Protein AF-A0A349UIT8-F1 (afdb_monomer_lite)

Structure (mmCIF, N/CA/C/O backbone):
data_AF-A0A349UIT8-F1
#
_entry.id   AF-A0A349UIT8-F1
#
loop_
_atom_site.group_PDB
_atom_site.id
_atom_site.type_symbol
_atom_site.label_atom_id
_atom_site.label_alt_id
_atom_site.label_comp_id
_atom_site.label_asym_id
_atom_site.label_entity_id
_atom_site.label_seq_id
_atom_site.pdbx_PDB_ins_code
_atom_site.Cartn_x
_atom_site.Cartn_y
_atom_site.Cartn_z
_atom_site.occupancy
_atom_site.B_iso_or_equiv
_atom_site.auth_seq_id
_atom_site.auth_comp_id
_atom_site.auth_asym_id
_atom_site.auth_atom_id
_atom_site.pdbx_PDB_model_num
ATOM 1 N N . MET A 1 1 ? 21.635 -11.497 13.321 1.00 49.16 1 MET A N 1
ATOM 2 C CA . MET A 1 1 ? 20.956 -10.225 13.644 1.00 49.16 1 MET A CA 1
ATOM 3 C C . MET A 1 1 ? 20.189 -9.828 12.401 1.00 49.16 1 MET A C 1
ATOM 5 O O . MET A 1 1 ? 20.814 -9.659 11.364 1.00 49.16 1 MET A O 1
ATOM 9 N N . ILE A 1 2 ? 18.860 -9.837 12.454 1.00 58.94 2 ILE A N 1
ATOM 10 C CA . ILE A 1 2 ? 18.030 -9.503 11.292 1.00 58.94 2 ILE A CA 1
ATOM 11 C C . ILE A 1 2 ? 18.122 -7.983 11.136 1.00 58.94 2 ILE A C 1
ATOM 13 O O . ILE A 1 2 ? 17.631 -7.255 11.994 1.00 58.94 2 ILE A O 1
ATOM 17 N N . ALA A 1 3 ? 18.820 -7.511 10.105 1.00 60.97 3 ALA A N 1
ATOM 18 C CA . ALA A 1 3 ? 18.837 -6.100 9.748 1.00 60.97 3 ALA A CA 1
ATOM 19 C C . ALA A 1 3 ? 17.475 -5.766 9.129 1.00 60.97 3 ALA A C 1
ATOM 21 O O . ALA A 1 3 ? 17.276 -5.931 7.927 1.00 60.97 3 ALA A O 1
ATOM 22 N N . LEU A 1 4 ? 16.507 -5.391 9.968 1.00 74.81 4 LEU A N 1
ATOM 23 C CA . LEU A 1 4 ? 15.286 -4.764 9.475 1.00 74.81 4 LEU A CA 1
ATOM 24 C C . LEU A 1 4 ? 15.687 -3.442 8.821 1.00 74.81 4 LEU A C 1
ATOM 26 O O . LEU A 1 4 ? 16.378 -2.633 9.439 1.00 74.81 4 LEU A O 1
ATOM 30 N N . SER A 1 5 ? 15.259 -3.233 7.580 1.00 82.62 5 SER A N 1
ATOM 31 C CA . SER A 1 5 ? 15.377 -1.930 6.937 1.00 82.62 5 SER A CA 1
ATOM 32 C C . SER A 1 5 ? 14.520 -0.910 7.693 1.00 82.62 5 SER A C 1
ATOM 34 O O . SER A 1 5 ? 13.485 -1.259 8.266 1.00 82.62 5 SER A O 1
ATOM 36 N N . ASP A 1 6 ? 14.915 0.365 7.679 1.00 86.38 6 ASP A N 1
ATOM 37 C CA . ASP A 1 6 ? 14.164 1.445 8.340 1.00 86.38 6 ASP A CA 1
ATOM 38 C C . ASP A 1 6 ? 12.689 1.486 7.897 1.00 86.38 6 ASP A C 1
ATOM 40 O O . ASP A 1 6 ? 11.791 1.838 8.663 1.00 86.38 6 ASP A O 1
ATOM 44 N N . PHE A 1 7 ? 12.430 1.045 6.663 1.00 80.31 7 PHE A N 1
ATOM 45 C CA . PHE A 1 7 ? 11.099 0.899 6.089 1.00 80.31 7 PHE A CA 1
ATOM 46 C C . PHE A 1 7 ? 10.238 -0.159 6.799 1.00 80.31 7 PHE A C 1
ATOM 48 O O . PHE A 1 7 ? 9.071 0.099 7.092 1.00 80.31 7 PHE A O 1
ATOM 55 N N . GLU A 1 8 ? 10.806 -1.324 7.122 1.00 84.25 8 GLU A N 1
ATOM 56 C CA . GLU A 1 8 ? 10.110 -2.396 7.848 1.00 84.25 8 GLU A CA 1
ATOM 57 C C . GLU A 1 8 ? 9.741 -1.947 9.268 1.00 84.25 8 GLU A C 1
ATOM 59 O O . GLU A 1 8 ? 8.632 -2.195 9.743 1.00 84.25 8 GLU A O 1
ATOM 64 N N . ILE A 1 9 ? 10.642 -1.215 9.933 1.00 87.50 9 ILE A N 1
ATOM 65 C CA . ILE A 1 9 ? 10.390 -0.656 11.269 1.00 87.50 9 ILE A CA 1
ATOM 66 C C . ILE A 1 9 ? 9.242 0.355 11.214 1.00 87.50 9 ILE A C 1
ATOM 68 O O . ILE A 1 9 ? 8.348 0.326 12.062 1.00 87.50 9 ILE A O 1
ATOM 72 N N . LEU A 1 10 ? 9.235 1.226 10.202 1.00 85.94 10 LEU A N 1
ATOM 73 C CA . LEU A 1 10 ? 8.192 2.231 10.026 1.00 85.94 10 LEU A CA 1
ATOM 74 C C . LEU A 1 10 ? 6.831 1.585 9.732 1.00 85.94 10 LEU A C 1
ATOM 76 O O . LEU A 1 10 ? 5.825 1.991 10.314 1.00 85.94 10 LEU A O 1
ATOM 80 N N . LEU A 1 11 ? 6.799 0.538 8.903 1.00 84.81 11 LEU A N 1
ATOM 81 C CA . LEU A 1 11 ? 5.593 -0.251 8.639 1.00 84.81 11 LEU A CA 1
ATOM 82 C C . LEU A 1 11 ? 5.053 -0.925 9.900 1.00 84.81 11 LEU A C 1
ATOM 84 O O . LEU A 1 11 ? 3.853 -0.850 10.171 1.00 84.81 11 LEU A O 1
ATOM 88 N N . LEU A 1 12 ? 5.927 -1.546 10.692 1.00 87.19 12 LEU A N 1
ATOM 89 C CA . LEU A 1 12 ? 5.538 -2.168 11.955 1.00 87.19 12 LEU A CA 1
ATOM 90 C C . LEU A 1 12 ? 4.992 -1.132 12.940 1.00 87.19 12 LEU A C 1
ATOM 92 O O . LEU A 1 12 ? 3.930 -1.348 13.525 1.00 87.19 12 LEU A O 1
ATOM 96 N N . ALA A 1 13 ? 5.661 0.013 13.087 1.00 88.75 13 ALA A N 1
ATOM 97 C CA . ALA A 1 13 ? 5.207 1.095 13.956 1.00 88.75 13 ALA A CA 1
ATOM 98 C C . ALA A 1 13 ? 3.831 1.632 13.528 1.00 88.75 13 ALA A C 1
ATOM 100 O O . ALA A 1 13 ? 2.937 1.790 14.364 1.00 88.75 13 ALA A O 1
ATOM 101 N N . LEU A 1 14 ? 3.631 1.851 12.224 1.00 88.12 14 LEU A N 1
ATOM 102 C CA . LEU A 1 14 ? 2.355 2.291 11.665 1.00 88.12 14 LEU A CA 1
ATOM 103 C C . LEU A 1 14 ? 1.251 1.247 11.897 1.00 88.12 14 LEU A C 1
ATOM 105 O O . LEU A 1 14 ? 0.140 1.600 12.290 1.00 88.12 14 LEU A O 1
ATOM 109 N N . GLY A 1 15 ? 1.565 -0.040 11.716 1.00 86.12 15 GLY A N 1
ATOM 110 C CA . GLY A 1 15 ? 0.649 -1.150 11.977 1.00 86.12 15 GLY A CA 1
ATOM 111 C C . GLY A 1 15 ? 0.220 -1.226 13.444 1.00 86.12 15 GLY A C 1
ATOM 112 O O . GLY A 1 15 ? -0.968 -1.364 13.736 1.00 86.12 15 GLY A O 1
ATOM 113 N N . VAL A 1 16 ? 1.158 -1.059 14.380 1.00 89.19 16 VAL A N 1
ATOM 114 C CA . VAL A 1 16 ? 0.859 -1.032 15.822 1.00 89.19 16 VAL A CA 1
ATOM 115 C C . VAL A 1 16 ? -0.014 0.173 16.185 1.00 89.19 16 VAL A C 1
ATOM 117 O O . VAL A 1 16 ? -1.027 0.005 16.870 1.00 89.19 16 VAL A O 1
ATOM 120 N N . LEU A 1 17 ? 0.321 1.372 15.693 1.00 90.69 17 LEU A N 1
ATOM 121 C CA . LEU A 1 17 ? -0.487 2.586 15.878 1.00 90.69 17 LEU A CA 1
ATOM 122 C C . LEU A 1 17 ? -1.909 2.409 15.336 1.00 90.69 17 LEU A C 1
ATOM 124 O O . LEU A 1 17 ? -2.886 2.788 15.987 1.00 90.69 17 LEU A O 1
ATOM 128 N N . TYR A 1 18 ? -2.035 1.780 14.171 1.00 84.38 18 TYR A N 1
ATOM 129 C CA . TYR A 1 18 ? -3.318 1.491 13.552 1.00 84.38 18 TYR A CA 1
ATOM 130 C C . TYR A 1 18 ? -4.171 0.542 14.405 1.00 84.38 18 TYR A C 1
ATOM 132 O O . TYR A 1 18 ? -5.328 0.854 14.701 1.00 84.38 18 TYR A O 1
ATOM 140 N N . VAL A 1 19 ? -3.608 -0.571 14.886 1.00 84.81 19 VAL A N 1
ATOM 141 C CA . VAL A 1 19 ? -4.326 -1.498 15.778 1.00 84.81 19 VAL A CA 1
ATOM 142 C C . VAL A 1 19 ? -4.728 -0.798 17.078 1.00 84.81 19 VAL A C 1
ATOM 144 O O . VAL A 1 19 ? -5.868 -0.940 17.526 1.00 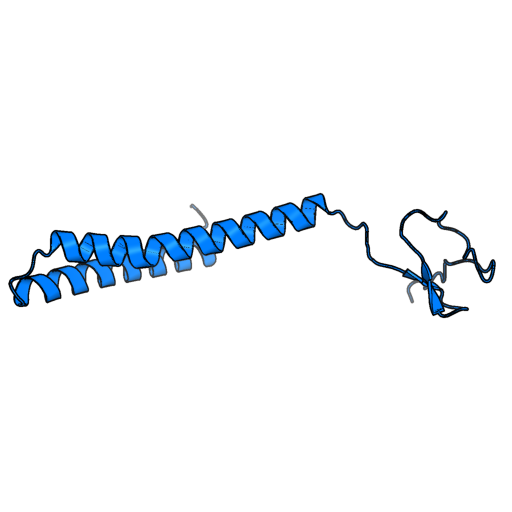84.81 19 VAL A O 1
ATOM 147 N N . ALA A 1 20 ? -3.840 0.016 17.655 1.00 86.56 20 ALA A N 1
ATOM 148 C CA . ALA A 1 20 ? -4.141 0.799 18.849 1.00 86.56 20 ALA A CA 1
ATOM 149 C C . ALA A 1 20 ? -5.325 1.758 18.623 1.00 86.56 20 ALA A C 1
ATOM 151 O O . ALA A 1 20 ? -6.213 1.844 19.474 1.00 86.56 20 ALA A O 1
ATOM 152 N N . SER A 1 21 ? -5.396 2.413 17.459 1.00 84.31 21 SER A N 1
ATOM 153 C CA . SER A 1 21 ? -6.520 3.283 17.089 1.00 84.31 21 SER A CA 1
ATOM 154 C C . SER A 1 21 ? -7.846 2.512 16.967 1.00 84.31 21 SER A C 1
ATOM 156 O O . SER A 1 21 ? -8.866 2.952 17.505 1.00 84.31 21 SER A O 1
ATOM 158 N N . CYS A 1 22 ? -7.824 1.308 16.381 1.00 81.44 22 CYS A N 1
ATOM 159 C CA . CYS A 1 22 ? -8.994 0.430 16.279 1.00 81.44 22 CYS A CA 1
ATOM 160 C C . CYS A 1 22 ? -9.488 -0.011 17.666 1.00 81.44 22 CYS A C 1
ATOM 162 O O . CYS A 1 22 ? -10.687 0.019 17.952 1.00 81.44 22 CYS A O 1
ATOM 164 N N . VAL A 1 23 ? -8.567 -0.371 18.566 1.00 82.94 23 VAL A N 1
ATOM 165 C CA . VAL A 1 23 ? -8.890 -0.733 19.956 1.00 82.94 23 VAL A CA 1
ATOM 166 C C . VAL A 1 23 ? -9.446 0.467 20.725 1.00 82.94 23 VAL A C 1
ATOM 168 O O . VAL A 1 23 ? -10.396 0.315 21.497 1.00 82.94 23 VAL A O 1
ATOM 171 N N . HIS A 1 24 ? -8.896 1.663 20.512 1.00 84.38 24 HIS A N 1
ATOM 172 C CA . HIS A 1 24 ? -9.393 2.889 21.131 1.00 84.38 24 HIS A CA 1
ATOM 173 C C . HIS A 1 24 ? -10.838 3.185 20.704 1.00 84.38 24 HIS A C 1
ATOM 175 O O . HIS A 1 24 ? -11.692 3.424 21.559 1.00 84.38 24 HIS A O 1
ATOM 181 N N . MET A 1 25 ? -11.145 3.072 19.408 1.00 81.44 25 MET A N 1
ATOM 182 C CA . MET A 1 25 ? -12.503 3.262 18.885 1.00 81.44 25 MET A CA 1
ATOM 183 C C . MET A 1 25 ? -13.478 2.187 19.373 1.00 81.44 25 MET A C 1
ATOM 185 O O . MET A 1 25 ? -14.593 2.509 19.782 1.00 81.44 25 MET A O 1
ATOM 189 N N . ALA A 1 26 ? -13.051 0.925 19.443 1.00 78.31 26 ALA A N 1
ATOM 190 C CA . ALA A 1 26 ? -13.866 -0.148 20.010 1.00 78.31 26 ALA A CA 1
ATOM 191 C C . ALA A 1 26 ? -14.196 0.100 21.495 1.00 78.31 26 ALA A C 1
ATOM 193 O O . ALA A 1 26 ? -15.325 -0.127 21.940 1.00 78.31 26 ALA A O 1
ATOM 194 N N . ARG A 1 27 ? -13.231 0.610 22.275 1.00 80.94 27 ARG A N 1
ATOM 195 C CA . ARG A 1 27 ? -13.447 1.002 23.678 1.00 80.94 27 ARG A CA 1
ATOM 196 C C . ARG A 1 27 ? -14.351 2.223 23.809 1.00 80.94 27 ARG A C 1
ATOM 198 O O . ARG A 1 27 ? -15.185 2.249 24.712 1.00 80.94 27 ARG A O 1
ATOM 205 N N . TYR A 1 28 ? -14.223 3.200 22.917 1.00 81.19 28 TYR A N 1
ATOM 206 C CA . TYR A 1 28 ? -15.108 4.361 22.880 1.00 81.19 28 TYR A CA 1
ATOM 207 C C . TYR A 1 28 ? -16.560 3.942 22.597 1.00 81.19 28 TYR A C 1
ATOM 209 O O . TYR A 1 28 ? -17.458 4.310 23.351 1.00 81.19 28 TYR A O 1
ATOM 217 N N . ALA A 1 29 ? -16.778 3.068 21.610 1.00 80.50 29 ALA A N 1
ATOM 218 C CA . ALA A 1 29 ? -18.102 2.554 21.253 1.00 80.50 29 ALA A CA 1
ATOM 219 C C . ALA A 1 29 ? -18.769 1.737 22.378 1.00 80.50 29 ALA A C 1
ATOM 221 O O . ALA A 1 29 ? -19.991 1.793 22.534 1.00 80.50 29 ALA A O 1
ATOM 222 N N . ARG A 1 30 ? -17.983 1.026 23.211 1.00 79.19 30 ARG A N 1
ATOM 223 C CA . ARG A 1 30 ? -18.506 0.350 24.418 1.00 79.19 30 ARG A CA 1
ATOM 224 C C . ARG A 1 30 ? -19.166 1.322 25.385 1.00 79.19 30 ARG A C 1
ATOM 226 O O . ARG A 1 30 ? -20.189 0.984 25.971 1.00 79.19 30 ARG A O 1
ATOM 233 N N . ARG A 1 31 ? -18.596 2.518 25.556 1.00 82.94 31 ARG A N 1
ATOM 234 C CA . ARG A 1 31 ? -19.136 3.524 26.484 1.00 82.94 31 ARG A CA 1
ATOM 235 C C . ARG A 1 31 ? -20.482 4.077 26.022 1.00 82.94 31 ARG A C 1
ATOM 237 O O . ARG A 1 31 ? -21.267 4.513 26.849 1.00 82.94 31 ARG A O 1
ATOM 244 N N . THR A 1 32 ? -20.769 4.016 24.724 1.00 82.38 32 THR A N 1
ATOM 245 C CA . THR A 1 32 ? -22.028 4.479 24.124 1.00 82.38 32 THR A CA 1
ATOM 246 C C . THR A 1 32 ? -23.122 3.402 24.092 1.00 82.38 32 THR A C 1
ATOM 248 O O . THR A 1 32 ? -24.149 3.602 23.450 1.00 82.38 32 THR A O 1
ATOM 251 N N . GLY A 1 33 ? -22.905 2.242 24.731 1.00 83.94 33 GLY A N 1
ATOM 252 C CA . GLY A 1 33 ? -23.872 1.136 24.765 1.00 83.94 33 GLY A CA 1
ATOM 253 C C . GLY A 1 33 ? -24.044 0.402 23.429 1.00 83.94 33 GLY A C 1
ATOM 254 O O . GLY A 1 33 ? -25.001 -0.347 23.255 1.00 83.94 33 GLY A O 1
ATOM 255 N N . ARG A 1 34 ? -23.136 0.613 22.467 1.00 78.25 34 ARG A N 1
ATOM 256 C CA . ARG A 1 34 ? -23.165 -0.034 21.148 1.00 78.25 34 ARG A CA 1
ATOM 257 C C . ARG A 1 34 ? -22.259 -1.265 21.108 1.00 78.25 34 ARG A C 1
ATOM 259 O O . ARG A 1 34 ? -21.287 -1.381 21.855 1.00 78.25 34 ARG A O 1
ATOM 266 N N . ASN A 1 35 ? -22.553 -2.175 20.179 1.00 84.81 35 ASN A N 1
ATOM 267 C CA . ASN A 1 35 ? -21.776 -3.397 19.968 1.00 84.81 35 ASN A CA 1
ATOM 268 C C . ASN A 1 35 ? -20.343 -3.073 19.519 1.00 84.81 35 ASN A C 1
ATOM 270 O O . ASN A 1 35 ? -20.080 -2.791 18.351 1.00 84.81 35 ASN A O 1
ATOM 274 N N . ALA A 1 36 ? -19.411 -3.156 20.466 1.00 79.00 36 ALA A N 1
ATOM 275 C CA . ALA A 1 36 ? -17.989 -2.865 20.280 1.00 79.00 36 ALA A CA 1
ATOM 276 C C . ALA A 1 36 ? -17.327 -3.688 19.174 1.00 79.00 36 ALA A C 1
ATOM 278 O O . ALA A 1 36 ? -16.452 -3.197 18.470 1.00 79.00 36 ALA A O 1
ATOM 279 N N . TRP A 1 37 ? -17.761 -4.942 19.040 1.00 79.62 37 TRP A N 1
ATOM 280 C CA . TRP A 1 37 ? -17.279 -5.854 18.012 1.00 79.62 37 TRP A CA 1
ATOM 281 C C . TRP A 1 37 ? -17.609 -5.327 16.618 1.00 79.62 37 TRP A C 1
ATOM 283 O O . TRP A 1 37 ? -16.718 -5.193 15.791 1.00 79.62 37 TRP A O 1
ATOM 293 N N . LEU A 1 38 ? -18.859 -4.928 16.383 1.00 83.25 38 LEU A N 1
ATOM 294 C CA . LEU A 1 38 ? -19.289 -4.421 15.081 1.00 83.25 38 LEU A CA 1
ATOM 295 C C . LEU A 1 38 ? -18.501 -3.161 14.699 1.00 83.25 38 LEU A C 1
ATOM 297 O O . LEU A 1 38 ? -18.025 -3.061 13.576 1.00 83.25 38 LEU A O 1
ATOM 301 N N . TRP A 1 39 ? -18.264 -2.256 15.655 1.00 77.75 39 TRP A N 1
ATOM 302 C CA . TRP A 1 39 ? -17.445 -1.062 15.427 1.00 77.75 39 TRP A CA 1
ATOM 303 C C . TRP A 1 39 ? -15.979 -1.370 15.140 1.00 77.75 39 TRP A C 1
ATOM 305 O O . TRP A 1 39 ? -15.413 -0.737 14.258 1.00 77.75 39 TRP A O 1
ATOM 315 N N . PHE A 1 40 ? -15.387 -2.354 15.822 1.00 80.06 40 PHE A N 1
ATOM 316 C CA . PHE A 1 40 ? -14.017 -2.788 15.551 1.00 80.06 40 PHE A CA 1
ATOM 317 C C . PHE A 1 40 ? -13.862 -3.314 14.118 1.00 80.06 40 PHE A C 1
ATOM 319 O O . PHE A 1 40 ? -12.976 -2.861 13.393 1.00 80.06 40 PHE A O 1
ATOM 326 N N . PHE A 1 41 ? -14.745 -4.224 13.690 1.00 84.69 41 PHE A N 1
ATOM 327 C CA . PHE A 1 41 ? -14.715 -4.760 12.326 1.00 84.69 41 PHE A CA 1
ATOM 328 C C . PHE A 1 41 ? -15.047 -3.693 11.293 1.00 84.69 41 PHE A C 1
ATOM 330 O O . PHE A 1 41 ? -14.394 -3.642 10.257 1.00 84.69 41 PHE A O 1
ATOM 337 N N . LEU A 1 42 ? -16.004 -2.812 11.580 1.00 84.50 42 LEU A N 1
ATOM 338 C CA . LEU A 1 42 ? -16.357 -1.721 10.683 1.00 84.50 42 LEU A CA 1
ATOM 339 C C . LEU A 1 42 ? -15.163 -0.798 10.442 1.00 84.50 42 LEU A C 1
ATOM 341 O O . LEU A 1 42 ? -14.848 -0.538 9.287 1.00 84.50 42 LEU A O 1
ATOM 345 N N . THR A 1 43 ? -14.459 -0.351 11.490 1.00 83.56 43 THR A N 1
ATOM 346 C CA . THR A 1 43 ? -13.250 0.462 11.295 1.00 83.56 43 THR A CA 1
ATOM 347 C C 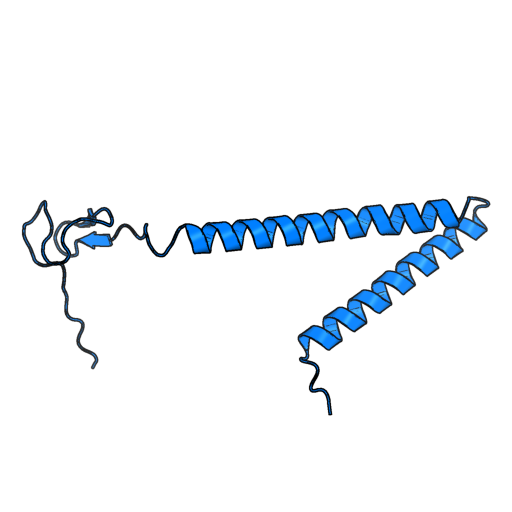. THR A 1 43 ? -12.165 -0.325 10.583 1.00 83.56 43 THR A C 1
ATOM 349 O O . THR A 1 43 ? -11.592 0.189 9.636 1.00 83.56 43 THR A O 1
ATOM 352 N N . LEU A 1 44 ? -11.932 -1.584 10.967 1.00 81.75 44 LEU A N 1
ATOM 353 C CA . LEU A 1 44 ? -10.874 -2.392 10.370 1.00 81.75 44 LEU A CA 1
ATOM 354 C C . LEU A 1 44 ? -11.099 -2.611 8.872 1.00 81.75 44 LEU A C 1
ATOM 356 O O . LEU A 1 44 ? -10.180 -2.395 8.092 1.00 81.75 44 LEU A O 1
ATOM 360 N N . PHE A 1 45 ? -12.305 -2.998 8.456 1.00 87.12 45 PHE A N 1
ATOM 361 C CA . PHE A 1 45 ? -12.622 -3.208 7.045 1.00 87.12 45 PHE A CA 1
ATOM 362 C C . PHE A 1 45 ? -12.665 -1.895 6.265 1.00 87.12 45 PHE A C 1
ATOM 364 O O . PHE A 1 45 ? -12.157 -1.847 5.148 1.00 87.12 45 PHE A O 1
ATOM 371 N N . LEU A 1 46 ? -13.211 -0.823 6.845 1.00 83.75 46 LEU A N 1
ATOM 372 C CA . LEU A 1 46 ? -13.332 0.459 6.153 1.00 83.75 46 LEU A CA 1
ATOM 373 C C . LEU A 1 46 ? -11.971 1.061 5.790 1.00 83.75 46 LEU A C 1
ATOM 375 O O . LEU A 1 46 ? -11.886 1.756 4.787 1.00 83.75 46 LEU A O 1
ATOM 379 N N . THR A 1 47 ? -10.916 0.788 6.560 1.00 81.81 47 THR A N 1
ATOM 380 C CA . THR A 1 47 ? -9.561 1.281 6.268 1.00 81.81 47 THR A CA 1
ATOM 381 C C . THR A 1 47 ? -8.637 0.224 5.672 1.00 81.81 47 THR A C 1
ATOM 383 O O . THR A 1 47 ? -7.825 0.565 4.816 1.00 81.81 47 THR A O 1
ATOM 386 N N . ALA A 1 48 ? -8.772 -1.058 6.027 1.00 83.31 48 ALA A N 1
ATOM 387 C CA . ALA A 1 48 ? -7.966 -2.116 5.414 1.00 83.31 48 ALA A CA 1
ATOM 388 C C . ALA A 1 48 ? -8.306 -2.286 3.929 1.00 83.31 48 ALA A C 1
ATOM 390 O O . ALA A 1 48 ? -7.405 -2.309 3.098 1.00 83.31 48 ALA A O 1
ATOM 391 N N . VAL A 1 49 ? -9.596 -2.326 3.580 1.00 85.12 49 VAL A N 1
ATOM 392 C CA . VAL A 1 49 ? -10.046 -2.519 2.195 1.00 85.12 49 VAL A CA 1
ATOM 393 C C . VAL A 1 49 ? -9.495 -1.453 1.238 1.00 85.12 49 VAL A C 1
ATOM 395 O O . VAL A 1 49 ? -8.891 -1.854 0.243 1.00 85.12 49 VAL A O 1
ATOM 398 N N . PRO A 1 50 ? -9.625 -0.130 1.484 1.00 81.31 50 PRO A N 1
ATOM 399 C CA . PRO A 1 50 ? -9.099 0.875 0.561 1.00 81.31 50 PRO A CA 1
ATOM 400 C C . PRO A 1 50 ? -7.573 0.861 0.479 1.00 81.31 50 PRO A C 1
ATOM 402 O O . PRO A 1 50 ? -7.038 1.092 -0.601 1.00 81.31 50 PRO A O 1
ATOM 405 N N . VAL A 1 51 ? -6.867 0.548 1.572 1.00 86.06 51 VAL A N 1
ATOM 406 C CA . VAL A 1 51 ? -5.404 0.414 1.551 1.00 86.06 51 VAL A CA 1
ATOM 407 C C . VAL A 1 51 ? -4.996 -0.762 0.668 1.00 86.06 51 VAL A C 1
ATOM 409 O O . VAL A 1 51 ? -4.172 -0.597 -0.231 1.00 86.06 51 VAL A O 1
ATOM 412 N N . THR A 1 52 ? -5.604 -1.935 0.856 1.00 86.75 52 THR A N 1
ATOM 413 C CA . THR A 1 52 ? -5.318 -3.111 0.026 1.00 86.75 52 THR A CA 1
ATOM 414 C C . THR A 1 52 ? -5.665 -2.857 -1.441 1.00 86.75 52 THR A C 1
ATOM 416 O O . THR A 1 52 ? -4.873 -3.195 -2.316 1.00 86.75 52 THR A O 1
ATOM 419 N N . LEU A 1 53 ? -6.802 -2.211 -1.721 1.00 88.88 53 LEU A N 1
ATOM 420 C CA . LEU A 1 53 ? -7.197 -1.813 -3.076 1.00 88.88 53 LEU A CA 1
ATOM 421 C C . LEU A 1 53 ? -6.190 -0.852 -3.706 1.00 88.88 53 LEU A C 1
ATOM 423 O O . LEU A 1 53 ? -5.789 -1.064 -4.847 1.00 88.88 53 LEU A O 1
ATOM 427 N N . TYR A 1 54 ? -5.751 0.170 -2.972 1.00 90.06 54 TYR A N 1
ATOM 428 C CA . TYR A 1 54 ? -4.752 1.122 -3.445 1.00 90.06 54 TYR A CA 1
ATOM 429 C C . TYR A 1 54 ? -3.447 0.415 -3.820 1.00 90.06 54 TYR A C 1
ATOM 431 O O . TYR A 1 54 ? -2.967 0.571 -4.942 1.00 90.06 54 TYR A O 1
ATOM 439 N N . PHE A 1 55 ? -2.908 -0.422 -2.928 1.00 89.56 55 PHE A N 1
ATOM 440 C CA . PHE A 1 55 ? -1.691 -1.185 -3.211 1.00 89.56 55 PHE A CA 1
ATOM 441 C C . PHE A 1 55 ? -1.871 -2.147 -4.383 1.00 89.56 55 PHE A C 1
ATOM 443 O O . PHE A 1 55 ? -0.985 -2.244 -5.226 1.00 89.56 55 PHE A O 1
ATOM 450 N N . TYR A 1 56 ? -3.023 -2.812 -4.481 1.00 92.00 56 TYR A N 1
ATOM 451 C CA . TYR A 1 56 ? -3.325 -3.699 -5.599 1.00 92.00 56 TYR A CA 1
ATOM 452 C C . TYR A 1 56 ? -3.363 -2.944 -6.933 1.00 92.00 56 TYR A C 1
ATOM 454 O O . TYR A 1 56 ? -2.783 -3.400 -7.916 1.00 92.00 56 TYR A O 1
ATOM 462 N N . VAL A 1 57 ? -3.988 -1.763 -6.969 1.00 91.62 57 VAL A N 1
ATOM 463 C CA . VAL A 1 57 ? -4.034 -0.903 -8.160 1.00 91.62 57 VAL A CA 1
ATOM 464 C C . VAL A 1 57 ? -2.639 -0.406 -8.530 1.00 91.62 57 VAL A C 1
ATOM 466 O O . VAL A 1 57 ? -2.259 -0.503 -9.694 1.00 91.62 57 VAL A O 1
ATOM 469 N N . VAL A 1 58 ? -1.851 0.082 -7.567 1.00 91.00 58 VAL A N 1
ATOM 470 C CA . VAL A 1 58 ? -0.474 0.544 -7.813 1.00 91.00 58 VAL A CA 1
ATOM 471 C C . VAL A 1 58 ? 0.394 -0.596 -8.341 1.00 91.00 58 VAL A C 1
ATOM 473 O O . VAL A 1 58 ? 1.054 -0.431 -9.366 1.00 91.00 58 VAL A O 1
ATOM 476 N N . TYR A 1 59 ? 0.331 -1.764 -7.700 1.00 88.81 59 TYR A N 1
ATOM 477 C CA . TYR A 1 59 ? 1.038 -2.964 -8.134 1.00 88.81 59 TYR A CA 1
ATOM 478 C C . TYR A 1 59 ? 0.625 -3.376 -9.551 1.00 88.81 59 TYR A C 1
ATOM 480 O O . TYR A 1 59 ? 1.472 -3.640 -10.403 1.00 88.81 59 TYR A O 1
ATOM 488 N N . PHE A 1 60 ? -0.676 -3.376 -9.845 1.00 89.88 60 PHE A N 1
ATOM 489 C CA . PHE A 1 60 ? -1.186 -3.718 -11.168 1.00 89.88 60 PHE A CA 1
ATOM 490 C C . PHE A 1 60 ? -0.741 -2.717 -12.241 1.00 89.88 60 PHE A C 1
ATOM 492 O O . PHE A 1 60 ? -0.375 -3.120 -13.345 1.00 89.88 60 PHE A O 1
ATOM 499 N N . LEU A 1 61 ? -0.730 -1.418 -11.929 1.00 87.38 61 LEU A N 1
ATOM 500 C CA . LEU A 1 61 ? -0.241 -0.375 -12.831 1.00 87.38 61 LEU A CA 1
ATOM 501 C C . LEU A 1 61 ? 1.266 -0.490 -13.074 1.00 87.38 61 LEU A C 1
ATOM 503 O O . LEU A 1 61 ? 1.694 -0.358 -14.219 1.00 87.38 61 LEU A O 1
ATOM 507 N N . GLN A 1 62 ? 2.065 -0.758 -12.038 1.00 87.31 62 GLN A N 1
ATOM 508 C CA . GLN A 1 62 ? 3.499 -1.027 -12.193 1.00 87.31 62 GLN A CA 1
ATOM 509 C C . GLN A 1 62 ? 3.733 -2.247 -13.073 1.00 87.31 62 GLN A C 1
ATOM 511 O O . GLN A 1 62 ? 4.452 -2.151 -14.064 1.00 87.31 62 GLN A O 1
ATOM 516 N N . ARG A 1 63 ? 3.039 -3.350 -12.788 1.00 86.81 63 ARG A N 1
ATOM 517 C CA . ARG A 1 63 ? 3.135 -4.570 -13.587 1.00 86.81 63 ARG A CA 1
ATOM 518 C C . ARG A 1 63 ? 2.738 -4.325 -15.040 1.00 86.81 63 ARG A C 1
ATOM 520 O O . ARG A 1 63 ? 3.397 -4.819 -15.946 1.00 86.81 63 ARG A O 1
ATOM 527 N N . ARG A 1 64 ? 1.704 -3.514 -15.292 1.00 84.38 64 ARG A N 1
ATOM 528 C CA . ARG A 1 64 ? 1.360 -3.090 -16.657 1.00 84.38 64 ARG A CA 1
ATOM 529 C C . ARG A 1 64 ? 2.478 -2.289 -17.314 1.00 84.38 64 ARG A C 1
ATOM 531 O O . ARG A 1 64 ? 2.776 -2.572 -18.462 1.00 84.38 64 ARG A O 1
ATOM 538 N N . ARG A 1 65 ? 3.108 -1.340 -16.614 1.00 79.81 65 ARG A N 1
ATOM 539 C CA . ARG A 1 65 ? 4.236 -0.557 -17.156 1.00 79.81 65 ARG A CA 1
ATOM 540 C C . ARG A 1 65 ? 5.435 -1.435 -17.507 1.00 79.81 65 ARG A C 1
ATOM 542 O O . ARG A 1 65 ? 6.053 -1.206 -18.537 1.00 79.81 65 ARG A O 1
ATOM 549 N N . GLU A 1 66 ? 5.739 -2.433 -16.684 1.00 78.81 66 GLU A N 1
ATOM 550 C CA . GLU A 1 66 ? 6.800 -3.408 -16.965 1.00 78.81 66 GLU A CA 1
ATOM 551 C C . GLU A 1 66 ? 6.476 -4.244 -18.207 1.00 78.81 66 GLU A C 1
ATOM 553 O O . GLU A 1 66 ? 7.320 -4.379 -19.091 1.00 78.81 66 GLU A O 1
ATOM 558 N N . LEU A 1 67 ? 5.234 -4.737 -18.327 1.00 73.38 67 LEU A N 1
ATOM 559 C CA . LEU A 1 67 ? 4.783 -5.451 -19.526 1.00 73.38 67 LEU A CA 1
ATOM 560 C C . LEU A 1 67 ? 4.717 -4.554 -20.770 1.00 73.38 67 LEU A C 1
ATOM 562 O O . LEU A 1 67 ? 4.893 -5.049 -21.879 1.00 73.38 67 LEU A O 1
ATOM 566 N N . SER A 1 68 ? 4.479 -3.250 -20.611 1.00 63.97 68 SER A N 1
ATOM 567 C CA . SER A 1 68 ? 4.527 -2.284 -21.713 1.00 63.97 68 SER A CA 1
ATOM 568 C C . SER A 1 68 ? 5.944 -2.049 -22.250 1.00 63.97 68 SER A C 1
ATOM 570 O O . SER A 1 68 ? 6.080 -1.432 -23.304 1.00 63.97 68 SER A O 1
ATOM 572 N N . GLY A 1 69 ? 6.987 -2.569 -21.589 1.00 57.06 69 GLY A N 1
ATOM 573 C CA . GLY A 1 69 ? 8.375 -2.478 -22.039 1.00 57.06 69 GLY A CA 1
ATOM 574 C C . GLY A 1 69 ? 8.877 -1.034 -22.229 1.00 57.06 69 GLY A C 1
ATOM 575 O O . GLY A 1 69 ? 8.144 -0.062 -22.048 1.00 57.06 69 GLY A O 1
ATOM 576 N N . PRO A 1 70 ? 10.141 -0.835 -22.632 1.00 57.03 70 PRO A N 1
ATOM 577 C CA . PRO A 1 70 ? 10.674 0.481 -23.010 1.00 57.03 70 PRO A CA 1
ATOM 578 C C . PRO A 1 70 ? 10.121 0.999 -24.360 1.00 57.03 70 PRO A C 1
ATOM 580 O O . PRO A 1 70 ? 10.709 1.884 -24.987 1.00 57.03 70 PRO A O 1
ATOM 583 N N . SER A 1 71 ? 8.991 0.463 -24.820 1.00 57.06 71 SER A N 1
ATOM 584 C CA . SER A 1 71 ? 8.500 0.553 -26.192 1.00 57.06 71 SER A CA 1
ATOM 585 C C . SER A 1 71 ? 7.402 1.600 -26.339 1.00 57.06 71 SER A C 1
ATOM 587 O O . SER A 1 71 ? 6.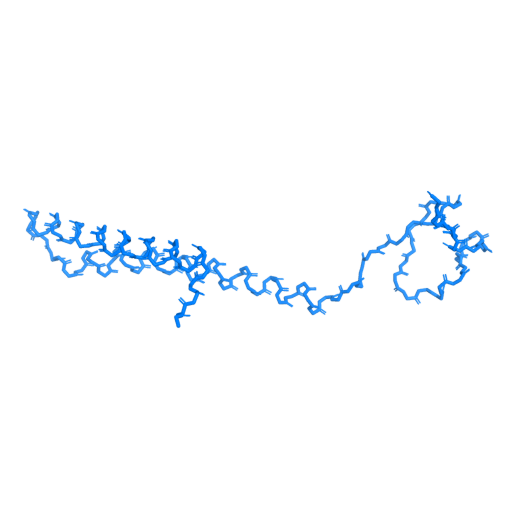287 1.253 -26.691 1.00 57.06 71 SER A O 1
ATOM 589 N N . ASP A 1 72 ? 7.705 2.867 -26.042 1.00 55.00 72 ASP A N 1
ATOM 590 C CA . ASP A 1 72 ? 6.976 4.008 -26.642 1.00 55.00 72 ASP A CA 1
ATOM 591 C C . ASP A 1 72 ? 7.585 5.381 -26.328 1.00 55.00 72 ASP A C 1
ATOM 593 O O . ASP A 1 72 ? 6.915 6.416 -26.299 1.00 55.00 72 ASP A O 1
ATOM 597 N N . ARG A 1 73 ? 8.905 5.450 -26.120 1.00 61.47 73 ARG A N 1
ATOM 598 C CA . ARG A 1 73 ? 9.575 6.751 -26.199 1.00 61.47 73 ARG A CA 1
ATOM 599 C C . ARG A 1 73 ? 9.732 7.101 -27.671 1.00 61.47 73 ARG A C 1
ATOM 601 O O . ARG A 1 73 ? 10.754 6.787 -28.274 1.00 61.47 73 ARG A O 1
ATOM 608 N N . LEU A 1 74 ? 8.703 7.734 -28.235 1.00 68.81 74 LEU A N 1
ATOM 609 C CA . LEU A 1 74 ? 8.783 8.422 -29.522 1.00 68.81 74 LEU A CA 1
ATOM 610 C C . LEU A 1 74 ? 10.062 9.270 -29.528 1.00 68.81 74 LEU A C 1
ATOM 612 O O . LEU A 1 74 ? 10.183 10.234 -28.767 1.00 68.81 74 LEU A O 1
ATOM 616 N N . ARG A 1 75 ? 11.040 8.893 -30.353 1.00 71.38 75 ARG A N 1
ATOM 617 C CA . ARG A 1 75 ? 12.279 9.664 -30.498 1.00 71.38 75 ARG A CA 1
ATOM 618 C C . ARG A 1 75 ? 12.006 10.820 -31.449 1.00 71.38 75 ARG A C 1
ATOM 620 O O . ARG A 1 75 ? 11.314 10.644 -32.448 1.00 71.38 75 ARG A O 1
ATOM 627 N N . ARG A 1 76 ? 12.527 12.012 -31.161 1.00 75.31 76 ARG A N 1
ATOM 628 C CA . ARG A 1 76 ? 12.523 13.105 -32.143 1.00 75.31 76 ARG A CA 1
ATOM 629 C C . ARG A 1 76 ? 13.819 13.057 -32.932 1.00 75.31 76 ARG A C 1
ATOM 631 O O . ARG A 1 76 ? 14.883 12.946 -32.339 1.00 75.31 76 ARG A O 1
ATOM 638 N N . CYS A 1 77 ? 13.723 13.177 -34.250 1.00 79.75 77 CYS A N 1
ATOM 639 C CA . CYS A 1 77 ? 14.906 13.359 -35.083 1.00 79.75 77 CYS A CA 1
ATOM 640 C C . CYS A 1 77 ? 15.573 14.714 -34.761 1.00 79.75 77 CYS A C 1
ATOM 642 O O . CYS A 1 77 ? 14.859 15.724 -34.763 1.00 79.75 77 CYS A O 1
ATOM 644 N N . PRO A 1 78 ? 16.899 14.776 -34.544 1.00 78.94 78 PRO A N 1
ATOM 645 C CA . PRO A 1 78 ? 17.605 16.030 -34.259 1.00 78.94 78 PRO A CA 1
ATOM 646 C C . PRO A 1 78 ? 17.511 17.028 -35.424 1.00 78.94 78 PRO A C 1
ATOM 648 O O . PRO A 1 78 ? 17.350 18.229 -35.211 1.00 78.94 78 PRO A O 1
ATOM 651 N N . HIS A 1 79 ? 17.492 16.531 -36.663 1.00 81.44 79 HIS A N 1
ATOM 652 C CA . HIS A 1 79 ? 17.498 17.370 -37.862 1.00 81.44 79 HIS A CA 1
ATOM 653 C C . HIS A 1 79 ? 16.111 17.876 -38.275 1.00 81.44 79 HIS A C 1
ATOM 655 O O . HIS A 1 79 ? 15.936 19.058 -38.558 1.00 81.44 79 HIS A O 1
ATOM 661 N N . CYS A 1 80 ? 15.103 16.996 -38.319 1.00 83.62 80 CYS A N 1
ATOM 662 C CA . CYS A 1 80 ? 13.767 17.356 -38.818 1.00 83.62 80 CYS A CA 1
ATOM 663 C C . CYS A 1 80 ? 12.701 17.508 -37.722 1.00 83.62 80 CYS A C 1
ATOM 665 O O . CYS A 1 80 ? 11.556 17.838 -38.031 1.00 83.62 80 CYS A O 1
ATOM 667 N N . ARG A 1 81 ? 13.048 17.246 -36.451 1.00 79.69 81 ARG A N 1
ATOM 668 C CA . ARG A 1 81 ? 12.172 17.320 -35.261 1.00 79.69 81 ARG A CA 1
ATOM 669 C C . ARG A 1 81 ? 10.892 16.475 -35.317 1.00 79.69 81 ARG A C 1
ATOM 671 O O . ARG A 1 81 ? 10.072 16.562 -34.401 1.00 79.69 81 ARG A O 1
ATOM 678 N N . ARG A 1 82 ? 10.714 15.635 -36.343 1.00 81.00 82 ARG A N 1
ATOM 679 C CA . ARG A 1 82 ? 9.594 14.691 -36.432 1.00 81.00 82 ARG A CA 1
ATOM 680 C C . ARG A 1 82 ? 9.753 13.565 -35.419 1.00 81.00 82 ARG A C 1
ATOM 682 O O . ARG A 1 82 ? 10.868 13.140 -35.119 1.00 81.00 82 ARG A O 1
ATOM 689 N N . LEU A 1 83 ? 8.613 13.104 -34.913 1.00 79.12 83 LEU A N 1
ATOM 690 C CA . LEU A 1 83 ? 8.507 11.953 -34.024 1.00 79.12 83 LEU A CA 1
ATOM 691 C C . LEU A 1 83 ? 8.655 10.668 -34.847 1.00 79.12 83 LEU A C 1
ATOM 693 O O . LEU A 1 83 ? 8.000 10.513 -35.875 1.00 79.12 83 LEU A O 1
ATOM 697 N N . ILE A 1 84 ? 9.528 9.776 -34.395 1.00 74.19 84 ILE A N 1
ATOM 698 C CA . ILE A 1 84 ? 9.811 8.480 -35.005 1.00 74.19 84 ILE A CA 1
ATOM 699 C C . ILE A 1 84 ? 9.247 7.406 -34.082 1.00 74.19 84 ILE A C 1
ATOM 701 O O . ILE A 1 84 ? 9.552 7.381 -32.885 1.00 74.19 84 ILE A O 1
ATOM 705 N N . SER A 1 85 ? 8.410 6.538 -34.647 1.00 71.00 85 SER A N 1
ATOM 706 C CA . SER A 1 85 ? 7.824 5.412 -33.928 1.00 71.00 85 SER A CA 1
ATOM 707 C C . SER A 1 85 ? 8.881 4.343 -33.622 1.00 71.00 85 SER A C 1
ATOM 709 O O . SER A 1 85 ? 9.754 4.078 -34.463 1.00 71.00 85 SER A O 1
ATOM 711 N N . PRO A 1 86 ? 8.812 3.706 -32.441 1.00 60.47 86 PRO A N 1
ATOM 712 C CA . PRO A 1 86 ? 9.674 2.576 -32.113 1.00 60.47 86 PRO A CA 1
ATOM 713 C C . PRO A 1 86 ? 9.401 1.423 -33.092 1.00 60.47 86 PRO A C 1
ATOM 715 O O . PRO A 1 86 ? 8.253 1.045 -33.301 1.00 60.47 86 PRO A O 1
ATOM 718 N N . GLY A 1 87 ? 10.450 0.897 -33.729 1.00 63.25 87 GLY A N 1
ATOM 719 C CA . GLY A 1 87 ? 10.350 -0.158 -34.753 1.00 63.25 87 GLY A CA 1
ATOM 720 C C . GLY A 1 87 ? 10.826 0.253 -36.152 1.00 63.25 87 GLY A C 1
ATOM 721 O O . GLY A 1 87 ? 10.923 -0.594 -37.034 1.00 63.25 87 GLY A O 1
ATOM 722 N N . THR A 1 88 ? 11.166 1.529 -36.355 1.00 62.06 88 THR A N 1
ATOM 723 C CA . THR A 1 88 ? 11.885 1.983 -37.559 1.00 62.06 88 THR A CA 1
ATOM 724 C C . THR A 1 88 ? 13.367 1.587 -37.427 1.00 62.06 88 THR A C 1
ATOM 726 O O . THR A 1 88 ? 13.896 1.740 -36.322 1.00 62.06 88 THR A O 1
ATOM 729 N N . PRO A 1 89 ? 14.038 1.061 -38.476 1.00 61.88 89 PRO A N 1
ATOM 730 C CA . PRO A 1 89 ? 15.449 0.674 -38.404 1.00 61.88 89 PRO A CA 1
ATOM 731 C C . PRO A 1 89 ? 16.318 1.809 -37.826 1.00 61.88 89 PRO A C 1
ATOM 733 O O . PRO A 1 89 ? 16.080 2.974 -38.158 1.00 61.88 89 PRO A O 1
ATOM 736 N N . PRO A 1 90 ? 17.267 1.477 -36.929 1.00 63.31 90 PRO A N 1
ATOM 737 C CA . PRO A 1 90 ? 17.846 2.421 -35.968 1.00 63.31 90 PRO A CA 1
ATOM 738 C C . PRO A 1 90 ? 18.689 3.538 -36.586 1.00 63.31 90 PRO A C 1
ATOM 740 O O . PRO A 1 90 ? 18.817 4.598 -35.981 1.00 63.31 90 PRO A O 1
ATOM 743 N N . ASP A 1 91 ? 19.183 3.349 -37.804 1.00 70.75 91 ASP A N 1
ATOM 744 C CA . ASP A 1 91 ? 20.342 4.119 -38.250 1.00 70.75 91 ASP A CA 1
ATOM 745 C C . ASP A 1 91 ? 19.962 5.338 -39.096 1.00 70.75 91 ASP A C 1
ATOM 747 O O . ASP A 1 91 ? 20.821 6.134 -39.468 1.00 70.75 91 ASP A O 1
ATOM 751 N N . THR A 1 92 ? 18.690 5.508 -39.489 1.00 76.75 92 THR A N 1
ATOM 752 C CA . THR A 1 92 ? 18.320 6.590 -40.418 1.00 76.75 92 THR A CA 1
ATOM 753 C C . THR A 1 92 ? 16.872 7.056 -40.283 1.00 76.75 92 THR A C 1
ATOM 755 O O . THR A 1 92 ? 15.925 6.271 -40.249 1.00 76.75 92 THR A O 1
ATOM 758 N N . CYS A 1 93 ? 16.667 8.375 -40.291 1.00 79.38 93 CYS A N 1
ATOM 759 C CA . CYS A 1 93 ? 15.328 8.952 -40.300 1.00 79.38 93 CYS A CA 1
ATOM 760 C C . CYS A 1 93 ? 14.613 8.717 -41.653 1.00 79.38 93 CYS A C 1
ATOM 762 O O . CYS A 1 93 ? 15.141 9.114 -42.693 1.00 79.38 93 CYS A O 1
ATOM 764 N N . PRO A 1 94 ? 13.364 8.208 -41.682 1.00 77.56 94 PRO A N 1
ATOM 765 C CA . PRO A 1 94 ? 12.628 7.948 -42.928 1.00 77.56 94 PRO A CA 1
ATOM 766 C C . PRO A 1 94 ? 12.248 9.218 -43.705 1.00 77.56 94 PRO A C 1
ATOM 768 O O . PRO A 1 94 ? 11.909 9.146 -44.885 1.00 77.56 94 PRO A O 1
ATOM 771 N N . HIS A 1 95 ? 12.288 10.387 -43.057 1.00 80.75 95 HIS A N 1
ATOM 772 C CA . HIS A 1 95 ? 11.894 11.656 -43.667 1.00 80.75 95 HIS A CA 1
ATOM 773 C C . HIS A 1 95 ? 13.067 12.469 -44.199 1.00 80.75 95 HIS A C 1
ATOM 775 O O . HIS A 1 95 ? 13.013 12.916 -45.340 1.00 80.75 95 HIS A O 1
ATOM 781 N N . CYS A 1 96 ? 14.109 12.681 -43.392 1.00 82.31 96 CYS A N 1
ATOM 782 C CA . CYS A 1 96 ? 15.274 13.458 -43.821 1.00 82.31 96 CYS A CA 1
ATOM 783 C C . CYS A 1 96 ? 16.440 12.595 -44.307 1.00 82.31 96 CYS A C 1
ATOM 785 O O . CYS A 1 96 ? 17.410 13.151 -44.809 1.00 82.31 96 CYS A O 1
ATOM 787 N N . ARG A 1 97 ? 16.358 11.263 -44.169 1.00 79.44 97 ARG A N 1
ATOM 788 C CA . ARG A 1 97 ? 17.426 10.310 -44.514 1.00 79.44 97 ARG A CA 1
ATOM 789 C C . ARG A 1 97 ? 18.777 10.598 -43.843 1.00 79.44 97 ARG A C 1
ATOM 791 O O . ARG A 1 97 ? 19.801 10.114 -44.304 1.00 79.44 97 ARG A O 1
ATOM 798 N N . MET A 1 98 ? 18.776 11.380 -42.765 1.00 80.50 98 MET A N 1
ATOM 799 C CA . MET A 1 98 ? 19.961 11.648 -41.953 1.00 80.50 98 MET A CA 1
ATOM 800 C C . MET A 1 98 ? 20.075 10.605 -40.835 1.00 80.50 98 MET A C 1
ATOM 802 O O . MET A 1 98 ? 19.030 10.108 -40.380 1.00 80.50 98 MET A O 1
ATOM 806 N N . PRO A 1 99 ? 21.306 10.272 -40.408 1.00 77.62 99 PRO A N 1
ATOM 807 C CA . PRO A 1 99 ? 21.530 9.364 -39.295 1.00 77.62 99 PRO A CA 1
ATOM 808 C C . PRO A 1 99 ? 20.927 9.915 -38.001 1.00 77.62 99 PRO A C 1
ATOM 810 O O . PRO A 1 99 ? 20.750 11.123 -37.840 1.00 77.62 99 PRO A O 1
ATOM 813 N N . LEU A 1 100 ? 20.518 9.008 -37.118 1.00 71.19 100 LEU A N 1
ATOM 814 C CA . LEU A 1 100 ? 19.917 9.341 -35.820 1.00 71.19 100 LEU A CA 1
ATOM 815 C C . LEU A 1 100 ? 20.935 9.311 -34.673 1.00 71.19 100 LEU A C 1
ATOM 817 O O . LEU A 1 100 ? 20.590 9.711 -33.559 1.00 71.19 100 LEU A O 1
ATOM 821 N N . ASP A 1 101 ? 22.156 8.867 -34.961 1.00 65.94 101 ASP A N 1
ATOM 822 C CA . ASP A 1 101 ? 23.257 8.762 -34.016 1.00 65.94 101 ASP A CA 1
ATOM 823 C C . ASP A 1 101 ? 24.019 10.088 -33.980 1.00 65.94 101 ASP A C 1
ATOM 825 O O . ASP A 1 101 ? 24.980 10.304 -34.716 1.00 65.94 101 ASP A O 1
ATOM 829 N N . ASP A 1 102 ? 23.581 10.997 -33.113 1.00 54.84 102 ASP A N 1
ATOM 830 C CA . ASP A 1 102 ? 24.509 11.970 -32.550 1.00 54.84 102 ASP A CA 1
ATOM 831 C C . ASP A 1 102 ? 25.275 11.222 -31.453 1.00 54.84 102 ASP A C 1
ATOM 833 O O . ASP A 1 102 ? 24.797 11.093 -30.321 1.00 54.84 102 ASP A O 1
ATOM 837 N N . GLU A 1 103 ? 26.443 10.671 -31.794 1.00 47.28 103 GLU A N 1
ATOM 838 C CA . GLU A 1 103 ? 27.444 10.286 -30.801 1.00 47.28 103 GLU A CA 1
ATOM 839 C C . GLU A 1 103 ? 27.818 11.536 -29.991 1.00 47.28 103 GLU A C 1
ATOM 841 O O . GLU A 1 103 ? 28.773 12.250 -30.296 1.00 47.28 103 GLU A O 1
ATOM 846 N N . VAL A 1 104 ? 27.069 11.812 -28.923 1.00 47.41 104 VAL A N 1
ATOM 847 C CA . VAL A 1 104 ? 27.584 12.587 -27.797 1.00 47.41 104 VAL A CA 1
ATOM 848 C C . VAL A 1 104 ? 28.555 11.657 -27.082 1.00 47.41 104 VAL A C 1
ATOM 850 O O . VAL A 1 104 ? 28.207 10.982 -26.115 1.00 47.41 104 VAL A O 1
ATOM 853 N N . HIS A 1 1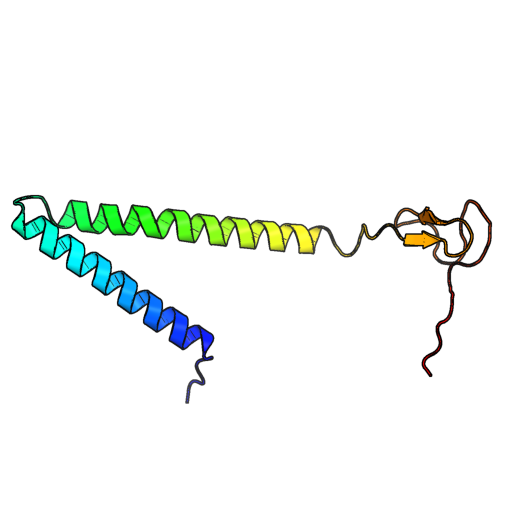05 ? 29.759 11.570 -27.645 1.00 39.38 105 HIS A N 1
ATOM 854 C CA . HIS A 1 105 ? 30.934 11.094 -26.940 1.00 39.38 105 HIS A CA 1
ATOM 855 C C . HIS A 1 105 ? 31.056 11.887 -25.633 1.00 39.38 105 HIS A C 1
ATOM 857 O O . HIS A 1 105 ? 31.008 13.120 -25.632 1.00 39.38 105 HIS A O 1
ATOM 863 N N . GLU A 1 106 ? 31.184 11.146 -24.536 1.00 43.12 106 GLU A N 1
ATOM 864 C CA . GLU A 1 106 ? 31.669 11.622 -23.245 1.00 43.12 106 GLU A CA 1
ATOM 865 C C . GLU A 1 106 ? 32.873 12.562 -23.413 1.00 43.12 106 GLU A C 1
ATOM 867 O O . GLU A 1 106 ? 33.859 12.210 -24.065 1.00 43.12 106 GLU A O 1
ATOM 872 N N . ALA A 1 107 ? 32.797 13.733 -22.780 1.00 35.44 107 ALA A N 1
ATOM 873 C CA . ALA A 1 107 ? 33.943 14.545 -22.381 1.00 35.44 107 ALA A CA 1
ATOM 874 C C . ALA A 1 107 ? 33.601 15.302 -21.092 1.00 35.44 107 ALA A C 1
ATOM 876 O O . ALA A 1 107 ? 32.509 15.917 -21.044 1.00 35.44 107 ALA A O 1
#

Radius of gyration: 27.35 Å; chains: 1; bounding box: 58×28×71 Å

Foldseek 3Di:
DPPDDPVNVVVVVVVVVLLVVLVVQLVVCVVVVDRSVVSSVCSCCVPVVVVVVVVVVVVVVVVVVVVVPVQAPQDAAPPPRDTDHPPPPQAADPPPRHGRDPPPDDD

Sequence (107 aa):
MIALSDFEILLLALGVLYVASCVHMARYARRTGRNAWLWFFLTLFLTAVPVTLYFYVVYFLQRRRELSGPSDRLRRCPHCRRLISPGTPPDTCPHCRMPLDDEVHEA

pLDDT: mean 77.14, std 12.21, range [35.44, 92.0]

Secondary structure (DSSP, 8-state):
-----HHHHHHHHHHHHHHHHHHHHHHHHHHTTS-HHHHHHHHHHHHHHHHHHHHHHHHHHHHHHHHTTTTT--EEPTTT--EE-BTB-TT--TTT---S-------

=== Feature glossary ===
A reading guide for the features in this record.

Start from the sequence.

  · Sequence gives the chain of amino acids in stand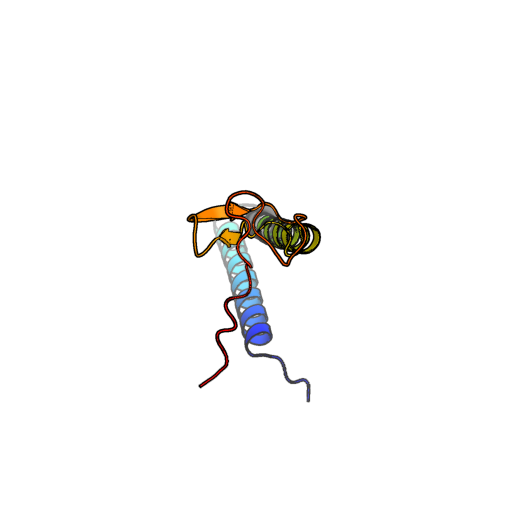ard one-letter code (A=alanine, C=cysteine, …, Y=tyrosine), read N→C. It is the only feature that is directly encoded by the gene; all structural features are derived from the folded form of this sequence.

Fold it, and you get atomic coordinates and the backbone conformation that goes with them.

  · The mmCIF table is the protein's shape written out atom by atom. For each backbone N, Cα, C, and carbonyl O, it records an (x, y, z) coordinate triple in Å plus the residue type, chain letter, and residue number.

  · Backbone dihedral angles. Every residue except chain termini has a φ (preceding-C → N → Cα → C) and a ψ (N → Cα → C → next-N). They are reported in degrees following the IUPAC sign convention. Secondary structure is essentially a statement about which (φ, ψ) basin each residue occupies.

  · DSSP 8-state secondary structure assigns each residue one of H (α-helix), G (3₁₀-helix), I (π-helix), E (extended β-strand), B (isolated β-bridge), T (hydrogen-bonded turn), S (bend), or '-' (coil). The assignment is computed from backbone hydrogen-bond geometry via the Kabsch–Sander algorithm.

  · P-SEA three-state annotation labels each residue as helix, strand, or coil based purely on the geometry of the Cα trace. It serves as a fallback when the full backbone (and thus DSSP) is unavailable.

Summarize the fold with a handful of shape descriptors and a per-residue structural alphabet.

  · Radius of gyration (Rg) is the root-mean-square distance of Cα atoms from their centroid — a single number for overall size and compactness. A globular domain of N residues has Rg ≈ 2.2·N^0.38 Å; an extended or disordered chain has a much larger Rg. The Cα contact count is the number of residue pairs whose Cα atoms are within 8 Å and are more than four positions apart in sequence — a standard proxy for tertiary packing density. The bounding box is the smallest axis-aligned box enclosing all Cα atoms.

  · Foldseek's 3Di representation compresses backbone geometry into a per-residue letter drawn from a learned twenty-state alphabet. It captures the tertiary interaction pattern around each residue — which residues are packed against it in space, regardless of where they are in sequence.

  · Accessible surface area quantifies burial. A residue with SASA near zero is packed into the hydrophobic core; one with SASA >100 Å² sits on the surface. Computed here via the Shrake–Rupley numerical algorithm with a 1.4 Å probe.

Ask how reliable the model is.

  · For AlphaFold models, the B-factor field carries pLDDT — the model's own estimate of local accuracy on a 0–100 scale. Regions with pLDDT<50 should be treated as essentially unmodeled; they often correspond to intrinsically disordered segments.

  · For experimental (PDB) structures, the B-factor (temperature factor) quantifies the positional spread of each atom in the crystal — a combination of thermal vibration and static disorder — in units of Å². High B-factors mark flexible loops or poorly resolved regions; low B-factors mark the rigid, well-ordered core.

  · PAE(i, j) answers: if I align the predicted and true structures on residue i, how far off (in Å) do I expect residue j to be? A block-diagonal PAE matrix with low values on the blocks and high values off-diagonal is the signature of a multi-domain protein with confidently predicted domains but uncertain inter-domain orientation.

Place it in context: what it resembles, what it is annotated as, and how it looks.

  · Structural nearest neighbors (via Foldseek easy-search vs the PDB). Reported per hit: target PDB id, E-value, and alignment TM-score. A TM-score above ~0.5 is the conventional threshold for 'same fold'.

  · Functional annotations link the protein to curated databases. InterPro entries identify conserved domains and families by matching the sequence against member-database signatures (Pfam, PROSITE, CDD, …). Gene Ontology (GO) terms describe molecular function, biological process, and cellular component in a controlled vocabulary. CATH places the structure in a hierarchical fold classification (Class/Architecture/Topology/Homologous-superfamily). The organism is the source species.

  · Plot images: a contact map (which residues are close in 3D, as an N×N binary image), a Ramachandran scatter (backbone torsion angles, revealing secondary-structure composition at a glance), and — for AlphaFold structures — a PAE heatmap (pairwise prediction confidence).

  · Structure images are PyMOL renders from six orthogonal camera directions. Cartoon representa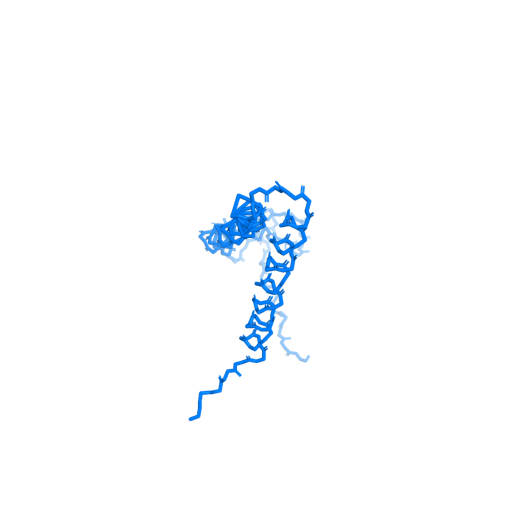tion draws helices as coils and strands as arrows; sticks shows the backbone as bonds; surface shows the solvent-excluded envelope. Rainbow coloring maps sequence position to hue (blue→red, N→C); chain coloring assigns a distinct color per polypeptide.